Protein AF-A0A3Q4MZ03-F1 (afdb_monomer_lite)

InterPro domains:
  IPR036941 Receptor L-domain superfamily [G3DSA:3.80.20.20] (7-70)

Organism: Neolamprologus brichardi (NCBI:txid32507)

Sequence (74 aa):
MKALLFAVTVCDGTKNFLSTTGNSEIMYNLMKTRYNNCDIVMGNLEITMMDHTRDFSFLEVRLQTLRTTNQERV

pLDDT: mean 83.09, std 19.5, range [40.22, 97.94]

Radius of gyration: 16.67 Å; chains: 1; bounding box: 43×38×43 Å

Foldseek 3Di:
DDDPPPPAAEFEADDQAAPDDDAQVVRLVVLLVGQQSHQYYDDDHDDYRHDPPDDPVSNPHPPPPCPDVPPPPD

Secondary structure (DSSP, 8-state):
---------EEE-B--TT---SSHHHHHHHHHHHHTT-SEEESB----S--TT---GGGS--------S-S---

Structure (mmCIF, N/CA/C/O backbone):
data_AF-A0A3Q4MZ03-F1
#
_entry.id   AF-A0A3Q4MZ03-F1
#
loop_
_atom_site.group_PDB
_atom_site.id
_atom_site.type_symbol
_atom_site.label_atom_id
_atom_site.label_alt_id
_atom_site.label_comp_id
_atom_site.label_asym_id
_atom_site.label_entity_id
_atom_site.label_seq_id
_atom_site.pdbx_PDB_ins_code
_atom_site.Cartn_x
_atom_site.Cartn_y
_atom_site.Cartn_z
_atom_site.occupancy
_atom_site.B_iso_or_equiv
_atom_site.auth_seq_id
_atom_site.auth_comp_id
_atom_site.auth_asym_id
_atom_site.auth_atom_id
_atom_site.pdbx_PDB_model_num
ATOM 1 N N . MET A 1 1 ? -19.536 -7.263 30.915 1.00 40.22 1 MET A N 1
ATOM 2 C CA . MET A 1 1 ? -19.297 -6.105 30.030 1.00 40.22 1 MET A CA 1
ATOM 3 C C . MET A 1 1 ? -17.864 -6.188 29.513 1.00 40.22 1 MET A C 1
ATOM 5 O O . MET A 1 1 ? -16.956 -5.744 30.196 1.00 40.22 1 MET A O 1
ATOM 9 N N . LYS A 1 2 ? -17.628 -6.856 28.376 1.00 47.91 2 LYS A N 1
ATOM 10 C CA . LYS A 1 2 ? -16.332 -6.794 27.683 1.00 47.91 2 LYS A CA 1
ATOM 11 C C . LYS A 1 2 ? -16.464 -5.678 26.656 1.00 47.91 2 LYS A C 1
ATOM 13 O O . LYS A 1 2 ? -17.150 -5.867 25.659 1.00 47.91 2 LYS A O 1
ATOM 18 N N . 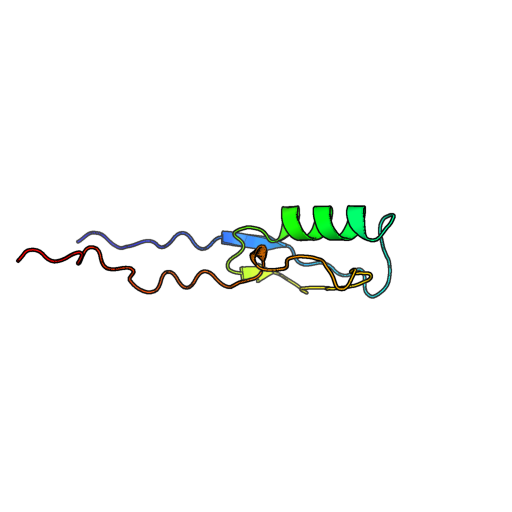ALA A 1 3 ? -15.896 -4.510 26.943 1.00 47.69 3 ALA A N 1
ATOM 19 C CA . ALA A 1 3 ? -15.717 -3.496 25.917 1.00 47.69 3 ALA A CA 1
ATOM 20 C C . ALA A 1 3 ? -14.790 -4.109 24.864 1.00 47.69 3 ALA A C 1
ATOM 22 O O . ALA A 1 3 ? -13.641 -4.440 25.159 1.00 47.69 3 ALA A O 1
ATOM 23 N N . LEU A 1 4 ? -15.326 -4.356 23.672 1.00 58.06 4 LEU A N 1
ATOM 24 C CA . LEU A 1 4 ? -14.537 -4.748 22.519 1.00 58.06 4 LEU A CA 1
ATOM 25 C C . LEU A 1 4 ? -13.726 -3.510 22.107 1.00 58.06 4 LEU A C 1
ATOM 27 O O . LEU A 1 4 ? -14.166 -2.699 21.299 1.00 58.06 4 LEU A O 1
ATOM 31 N N . LEU A 1 5 ? -12.572 -3.311 22.745 1.00 58.28 5 LEU A N 1
ATOM 32 C CA . LEU A 1 5 ? -11.565 -2.368 22.278 1.00 58.28 5 LEU A CA 1
ATOM 33 C C . LEU A 1 5 ? -10.957 -2.984 21.019 1.00 58.28 5 LEU A C 1
ATOM 35 O O . LEU A 1 5 ? -9.993 -3.744 21.087 1.00 58.28 5 LEU A O 1
ATOM 39 N N . PHE A 1 6 ? -11.579 -2.728 19.872 1.00 64.06 6 PHE A N 1
ATOM 40 C CA . PHE A 1 6 ? -10.942 -2.977 18.590 1.00 64.06 6 PHE A CA 1
ATOM 41 C C . PHE A 1 6 ? -9.679 -2.107 18.542 1.00 64.06 6 PHE A C 1
ATOM 43 O O . PHE A 1 6 ? -9.764 -0.880 18.536 1.00 64.06 6 PHE A O 1
ATOM 50 N N . ALA A 1 7 ? -8.506 -2.738 18.624 1.00 73.19 7 ALA A N 1
ATOM 51 C CA . ALA A 1 7 ? -7.236 -2.035 18.528 1.00 73.19 7 ALA A CA 1
ATOM 52 C C . ALA A 1 7 ? -7.052 -1.574 17.078 1.00 73.19 7 ALA A C 1
ATOM 54 O O . ALA A 1 7 ? -6.702 -2.373 16.212 1.00 73.19 7 ALA A O 1
ATOM 55 N N . VAL A 1 8 ? -7.349 -0.298 16.828 1.00 85.62 8 VAL A N 1
ATOM 56 C CA . VAL A 1 8 ? -7.131 0.359 15.537 1.00 85.62 8 VAL A CA 1
ATOM 57 C C . VAL A 1 8 ? -5.629 0.505 15.312 1.00 85.62 8 VAL A C 1
ATOM 59 O O . VAL A 1 8 ? -4.929 1.097 16.137 1.00 85.62 8 VAL A O 1
ATOM 62 N N . THR A 1 9 ? -5.136 -0.025 14.197 1.00 90.12 9 THR A N 1
ATOM 63 C CA . THR A 1 9 ? -3.730 0.084 13.799 1.00 90.12 9 THR A CA 1
ATOM 64 C C . THR A 1 9 ? -3.543 1.322 12.934 1.00 90.12 9 THR A C 1
ATOM 66 O O . THR A 1 9 ? -4.172 1.468 11.886 1.00 90.12 9 THR A O 1
ATOM 69 N N . VAL A 1 10 ? -2.671 2.221 13.378 1.00 92.75 10 VAL A N 1
ATOM 70 C CA . VAL A 1 10 ? -2.372 3.481 12.695 1.00 92.75 10 VAL A CA 1
ATOM 71 C C . VAL A 1 10 ? -0.964 3.416 12.112 1.00 92.75 10 VAL A C 1
ATOM 73 O O . VAL A 1 10 ? -0.045 2.973 12.800 1.00 92.75 10 VAL A O 1
ATOM 76 N N . CYS A 1 11 ? -0.784 3.870 10.873 1.00 95.81 11 CYS A N 1
ATOM 77 C CA . CYS A 1 11 ? 0.522 3.925 10.210 1.00 95.81 11 CYS A CA 1
ATOM 78 C C . CYS A 1 11 ? 0.764 5.301 9.604 1.00 95.81 11 CYS A C 1
ATOM 80 O O . CYS A 1 11 ? -0.172 5.994 9.204 1.00 95.81 11 CYS A O 1
ATOM 82 N N . ASP A 1 12 ? 2.030 5.680 9.489 1.00 97.94 12 ASP A N 1
ATOM 83 C CA . ASP A 1 12 ? 2.403 6.940 8.858 1.00 97.94 12 ASP A CA 1
ATOM 84 C C . ASP A 1 12 ? 2.224 6.883 7.335 1.00 97.94 12 ASP A C 1
ATOM 86 O O . ASP A 1 12 ? 2.517 5.881 6.675 1.00 97.94 12 ASP A O 1
ATOM 90 N N . GLY A 1 13 ? 1.751 7.989 6.767 1.00 97.12 13 GLY A N 1
ATOM 91 C CA . GLY A 1 13 ? 1.718 8.242 5.332 1.00 97.12 13 GLY A CA 1
ATOM 92 C C . GLY A 1 13 ? 3.056 8.749 4.787 1.00 97.12 13 GLY A C 1
ATOM 93 O O . GLY A 1 13 ? 4.047 8.882 5.508 1.00 97.12 13 GLY A O 1
ATOM 94 N N . THR A 1 14 ? 3.085 9.072 3.496 1.00 97.12 14 THR A N 1
ATOM 95 C CA . THR A 1 14 ? 4.269 9.622 2.815 1.00 97.12 14 THR A CA 1
ATOM 96 C C . THR A 1 14 ? 4.004 11.015 2.230 1.00 97.12 14 THR A C 1
ATOM 98 O O . THR A 1 14 ? 2.871 11.498 2.226 1.00 97.12 14 THR A O 1
ATOM 101 N N . LYS A 1 15 ? 5.074 11.707 1.812 1.00 97.25 15 LYS A N 1
ATOM 102 C CA . LYS A 1 15 ? 5.048 13.028 1.145 1.00 97.25 15 LYS A CA 1
ATOM 103 C C . LYS A 1 15 ? 6.097 13.088 0.026 1.00 97.25 15 LYS A C 1
ATOM 105 O O . LYS A 1 15 ? 6.86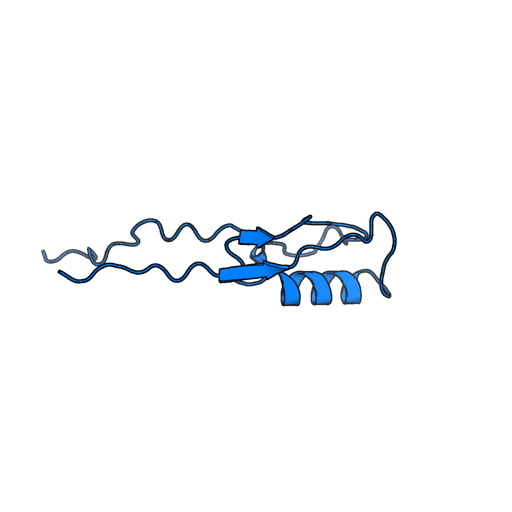9 14.043 -0.068 1.00 97.25 15 LYS A O 1
ATOM 110 N N . ASN A 1 16 ? 6.191 12.017 -0.754 1.00 94.88 16 ASN A N 1
ATOM 111 C CA . ASN A 1 16 ? 7.229 11.814 -1.762 1.00 94.88 16 ASN A CA 1
ATOM 112 C C . ASN A 1 16 ? 6.785 12.254 -3.163 1.00 94.88 16 ASN A C 1
ATOM 114 O O . ASN A 1 16 ? 7.634 12.368 -4.049 1.00 94.88 16 ASN A O 1
ATOM 118 N N . PHE A 1 17 ? 5.494 12.540 -3.375 1.00 95.31 17 PHE A N 1
ATOM 119 C CA . PHE A 1 17 ? 4.942 12.877 -4.691 1.00 95.31 17 PHE A CA 1
ATOM 120 C C . PHE A 1 17 ? 5.308 11.803 -5.736 1.00 95.31 17 PHE A C 1
ATOM 122 O O . PHE A 1 17 ? 4.860 10.666 -5.629 1.00 95.31 17 PHE A O 1
ATOM 129 N N . LEU A 1 18 ? 6.133 12.141 -6.735 1.00 94.88 18 LEU A N 1
ATOM 130 C CA . LEU A 1 18 ? 6.621 11.222 -7.774 1.00 94.88 18 LEU A CA 1
ATOM 131 C C . LEU A 1 18 ? 8.068 10.752 -7.542 1.00 94.88 18 LEU A C 1
ATOM 133 O O . LEU A 1 18 ? 8.625 10.052 -8.384 1.00 94.88 18 LEU A O 1
ATOM 137 N N . SER A 1 19 ? 8.694 11.142 -6.427 1.00 94.44 19 SER A N 1
ATOM 138 C CA . SER A 1 19 ? 10.033 10.677 -6.062 1.00 94.44 19 SER A CA 1
ATOM 139 C C . SER A 1 19 ? 9.984 9.224 -5.601 1.00 94.44 19 SER A C 1
ATOM 141 O O . SER A 1 19 ? 9.148 8.863 -4.770 1.00 94.44 19 SER A O 1
ATOM 143 N N . THR A 1 20 ? 10.887 8.386 -6.117 1.00 91.56 20 THR A N 1
ATOM 144 C CA . THR A 1 20 ? 10.852 6.942 -5.869 1.00 91.56 20 THR A CA 1
ATOM 145 C C . THR A 1 20 ? 12.161 6.372 -5.360 1.00 91.56 20 THR A C 1
ATOM 147 O O . THR A 1 20 ? 13.241 6.726 -5.823 1.00 91.56 20 THR A O 1
ATOM 150 N N . THR A 1 21 ? 12.059 5.428 -4.427 1.00 89.62 21 THR A N 1
ATOM 151 C CA . THR A 1 21 ? 13.200 4.685 -3.896 1.00 89.62 21 THR A CA 1
ATOM 152 C C . THR A 1 21 ? 13.409 3.397 -4.688 1.00 89.62 21 THR A C 1
ATOM 154 O O . THR A 1 21 ? 12.633 2.453 -4.563 1.00 89.62 21 THR A O 1
ATOM 157 N N . GLY A 1 22 ? 14.487 3.342 -5.469 1.00 92.69 22 GLY A N 1
ATOM 158 C CA . GLY A 1 22 ? 14.879 2.138 -6.202 1.00 92.69 22 GLY A CA 1
ATOM 159 C C . GLY A 1 22 ? 13.953 1.811 -7.376 1.00 92.69 22 GLY A C 1
ATOM 160 O O . GLY A 1 22 ? 13.508 2.701 -8.096 1.00 92.69 22 GLY A O 1
ATOM 161 N N . ASN A 1 23 ? 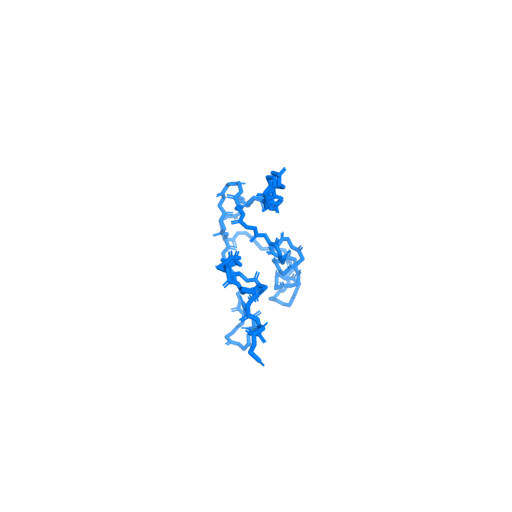13.712 0.518 -7.594 1.00 94.06 23 ASN A N 1
ATOM 162 C CA . ASN A 1 23 ? 12.862 0.008 -8.671 1.00 94.06 23 ASN A CA 1
ATOM 163 C C . ASN A 1 23 ? 11.435 -0.314 -8.173 1.00 94.06 23 ASN A C 1
ATOM 165 O O . ASN A 1 23 ? 11.137 -0.212 -6.983 1.00 94.06 23 ASN A O 1
ATOM 169 N N . SER A 1 24 ? 10.554 -0.734 -9.089 1.00 95.12 24 SER A N 1
ATOM 170 C CA . SER A 1 24 ? 9.148 -1.042 -8.775 1.00 95.12 24 SER A CA 1
ATOM 171 C C . SER A 1 24 ? 8.979 -2.149 -7.721 1.00 95.12 24 SER A C 1
ATOM 173 O O . SER A 1 24 ? 8.071 -2.088 -6.896 1.00 95.12 24 SER A O 1
ATOM 175 N N . GLU A 1 25 ? 9.874 -3.140 -7.688 1.00 95.75 25 GLU A N 1
ATOM 176 C CA . GLU A 1 25 ? 9.836 -4.214 -6.689 1.00 95.75 25 GLU A CA 1
ATOM 177 C C . GLU A 1 25 ? 10.173 -3.705 -5.284 1.00 95.75 25 GLU A C 1
ATOM 179 O O . GLU A 1 25 ? 9.471 -4.018 -4.320 1.00 95.75 25 GLU A O 1
ATOM 184 N N . ILE A 1 26 ? 11.213 -2.876 -5.168 1.00 96.12 26 ILE A N 1
ATOM 185 C CA . ILE A 1 26 ? 11.589 -2.235 -3.904 1.00 96.12 26 ILE A CA 1
ATOM 186 C C . ILE A 1 26 ? 10.449 -1.331 -3.426 1.00 96.12 26 ILE A C 1
ATOM 188 O O . ILE A 1 26 ? 10.066 -1.401 -2.257 1.00 96.12 26 ILE A O 1
ATOM 192 N N . MET A 1 27 ? 9.863 -0.540 -4.329 1.00 96.12 27 MET A N 1
ATOM 193 C CA . MET A 1 27 ? 8.739 0.336 -4.003 1.00 96.12 27 MET A CA 1
ATOM 194 C C . MET A 1 27 ? 7.522 -0.455 -3.498 1.00 96.12 27 MET A C 1
ATOM 196 O O . MET A 1 27 ? 6.957 -0.118 -2.455 1.00 96.12 27 MET A O 1
ATOM 200 N N . TYR A 1 28 ? 7.164 -1.547 -4.1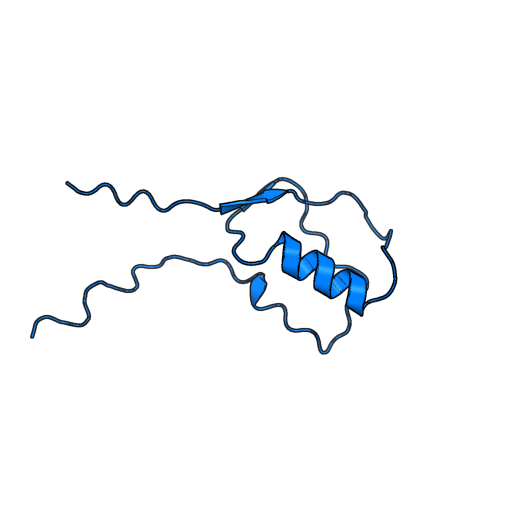79 1.00 97.06 28 TYR A N 1
ATOM 201 C CA . TYR A 1 28 ? 6.090 -2.445 -3.754 1.00 97.06 28 TYR A CA 1
ATOM 202 C C . TYR A 1 28 ? 6.340 -3.021 -2.354 1.00 97.06 28 TYR A C 1
ATOM 204 O O . TYR A 1 28 ? 5.463 -2.959 -1.492 1.00 97.06 28 TYR A O 1
ATOM 212 N N . ASN A 1 29 ? 7.544 -3.536 -2.094 1.00 97.00 29 ASN A N 1
ATOM 213 C CA . ASN A 1 29 ? 7.885 -4.136 -0.802 1.00 97.00 29 ASN A CA 1
ATOM 214 C C . ASN A 1 29 ? 7.871 -3.108 0.341 1.00 97.00 29 ASN A C 1
ATOM 216 O O . ASN A 1 29 ? 7.390 -3.414 1.436 1.00 97.00 29 ASN A O 1
ATOM 220 N N . LEU A 1 30 ? 8.344 -1.882 0.090 1.00 96.94 30 LEU A N 1
ATOM 221 C CA . LEU A 1 30 ? 8.274 -0.779 1.053 1.00 96.94 30 LEU A CA 1
ATOM 222 C C . LEU A 1 30 ? 6.824 -0.400 1.366 1.00 96.94 30 LEU A C 1
ATOM 224 O O . LEU A 1 30 ? 6.468 -0.238 2.535 1.00 96.94 30 LEU A O 1
ATOM 228 N N . MET A 1 31 ? 5.985 -0.287 0.337 1.00 96.94 31 MET A N 1
ATOM 229 C CA . MET A 1 31 ? 4.569 0.032 0.490 1.00 96.94 31 MET A CA 1
ATOM 230 C C . MET A 1 31 ? 3.825 -1.065 1.261 1.00 96.94 31 MET A C 1
ATOM 232 O O . MET A 1 31 ? 3.119 -0.766 2.224 1.00 96.94 31 MET A O 1
ATOM 236 N N . LYS A 1 32 ? 4.036 -2.333 0.889 1.00 97.31 32 LYS A N 1
ATOM 237 C CA . LYS A 1 32 ? 3.451 -3.490 1.573 1.00 97.31 32 LYS A CA 1
ATOM 238 C C . LYS A 1 32 ? 3.865 -3.533 3.036 1.00 97.31 32 LYS A C 1
ATOM 240 O O . LYS A 1 32 ? 3.017 -3.681 3.902 1.00 97.31 32 LYS A O 1
ATOM 245 N N . THR A 1 33 ? 5.147 -3.346 3.329 1.00 97.25 33 THR A N 1
ATOM 246 C CA . THR A 1 33 ? 5.643 -3.340 4.714 1.00 97.25 33 THR A CA 1
ATOM 247 C C . THR A 1 33 ? 5.008 -2.223 5.539 1.00 97.25 33 THR A C 1
ATOM 249 O O . THR A 1 33 ? 4.666 -2.443 6.697 1.00 97.25 33 THR A O 1
ATOM 252 N N . ARG A 1 34 ? 4.827 -1.035 4.949 1.00 96.69 34 ARG A N 1
ATOM 253 C CA . ARG A 1 34 ? 4.277 0.130 5.650 1.00 96.69 34 ARG A CA 1
ATOM 254 C C . ARG A 1 34 ? 2.781 0.013 5.936 1.00 96.69 34 ARG A C 1
ATOM 256 O O . ARG A 1 34 ? 2.355 0.418 7.010 1.00 96.69 34 ARG A O 1
ATOM 263 N N . TYR A 1 35 ? 1.998 -0.493 4.983 1.00 97.12 35 TYR A N 1
ATOM 264 C CA . TYR A 1 35 ? 0.534 -0.444 5.066 1.00 97.12 35 TYR A CA 1
ATOM 265 C C . TYR A 1 35 ? -0.133 -1.794 5.338 1.00 97.12 35 TYR A C 1
ATOM 267 O O . TYR A 1 35 ? -1.344 -1.843 5.526 1.00 97.12 35 TYR A O 1
ATOM 275 N N . ASN A 1 36 ? 0.623 -2.892 5.400 1.00 95.31 36 ASN A N 1
ATOM 276 C CA . ASN A 1 36 ? 0.061 -4.183 5.778 1.00 95.31 36 ASN A CA 1
ATOM 277 C C . ASN A 1 36 ? -0.508 -4.140 7.204 1.00 95.31 36 ASN A C 1
ATOM 279 O O . ASN A 1 36 ? 0.194 -3.788 8.151 1.00 95.31 36 ASN A O 1
ATOM 283 N N . ASN A 1 37 ? -1.768 -4.560 7.345 1.00 90.88 37 ASN A N 1
ATOM 284 C CA . ASN A 1 37 ? -2.558 -4.468 8.579 1.00 90.88 37 ASN A CA 1
ATOM 285 C C . ASN A 1 37 ? -2.788 -3.034 9.084 1.00 90.88 37 ASN A C 1
ATOM 287 O O . ASN A 1 37 ? -3.051 -2.853 10.273 1.00 90.88 37 ASN A O 1
ATOM 291 N N . CYS A 1 38 ? -2.705 -2.033 8.207 1.00 93.31 38 CYS A N 1
ATOM 292 C CA . CYS A 1 38 ? -3.011 -0.657 8.561 1.00 93.31 38 CYS A CA 1
ATOM 293 C C . CYS A 1 38 ? -4.509 -0.369 8.460 1.00 93.31 38 CYS A C 1
ATOM 295 O O . CYS A 1 38 ? -5.099 -0.568 7.400 1.00 93.31 38 CYS A O 1
ATOM 297 N N . ASP A 1 39 ? -5.109 0.148 9.530 1.00 91.94 39 ASP A N 1
ATOM 298 C CA . ASP A 1 39 ? -6.521 0.540 9.531 1.00 91.94 39 ASP A CA 1
ATOM 299 C C . ASP A 1 39 ? -6.679 2.040 9.221 1.00 91.94 39 ASP A C 1
ATOM 301 O O . ASP A 1 39 ? -7.626 2.441 8.545 1.00 91.94 39 ASP A O 1
ATOM 305 N N . ILE A 1 40 ? -5.741 2.878 9.686 1.00 92.50 40 ILE A N 1
ATOM 306 C 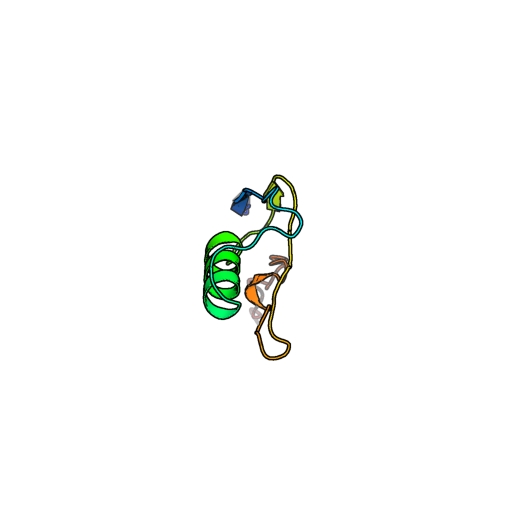CA . ILE A 1 40 ? -5.734 4.329 9.444 1.00 92.50 40 ILE A CA 1
ATOM 307 C C . ILE A 1 40 ? -4.342 4.784 9.006 1.00 92.50 40 ILE A C 1
ATOM 309 O O . ILE A 1 40 ? -3.361 4.593 9.722 1.00 92.50 40 ILE A O 1
ATOM 313 N N . VAL A 1 41 ? -4.270 5.467 7.864 1.00 96.44 41 VAL A N 1
ATOM 314 C CA . VAL A 1 41 ? -3.048 6.134 7.404 1.00 96.44 41 VAL A CA 1
ATOM 315 C C . VAL A 1 41 ? -3.062 7.595 7.843 1.00 96.44 41 VAL A C 1
ATOM 317 O O . VAL A 1 41 ? -3.929 8.369 7.438 1.00 96.44 41 VAL A O 1
ATOM 320 N N . MET A 1 42 ? -2.077 7.989 8.645 1.00 97.06 42 MET A N 1
ATOM 321 C CA . MET A 1 42 ? -1.865 9.377 9.050 1.00 97.06 42 MET A CA 1
ATOM 322 C C . MET A 1 42 ? -0.981 10.087 8.028 1.00 97.06 42 MET A C 1
ATOM 324 O O . MET A 1 42 ? 0.240 9.948 8.034 1.00 97.06 42 MET A O 1
ATOM 328 N N . GLY A 1 43 ? -1.597 10.863 7.139 1.00 96.69 43 GLY A N 1
ATOM 329 C CA . GLY A 1 43 ? -0.919 11.551 6.038 1.00 96.69 43 GLY A CA 1
ATOM 330 C C . GLY A 1 43 ? -1.477 11.109 4.689 1.00 96.69 43 GLY A C 1
ATOM 331 O O . GLY A 1 43 ? -2.675 10.866 4.577 1.00 96.69 43 GLY A O 1
ATOM 332 N N . ASN A 1 44 ? -0.619 11.005 3.670 1.00 97.19 44 ASN A N 1
ATOM 333 C CA . ASN A 1 44 ? -1.042 10.580 2.337 1.00 97.19 44 ASN A CA 1
ATOM 334 C C . ASN A 1 44 ? -0.712 9.102 2.102 1.00 97.19 44 ASN A C 1
ATOM 336 O O . ASN A 1 44 ? 0.380 8.638 2.440 1.00 97.19 44 ASN A O 1
ATOM 340 N N . LEU A 1 45 ? -1.640 8.389 1.466 1.00 96.81 45 LEU A N 1
ATOM 341 C CA . LEU A 1 45 ? -1.367 7.116 0.808 1.00 96.81 45 LEU A CA 1
ATOM 342 C C . LEU A 1 45 ? -0.925 7.414 -0.630 1.00 96.81 45 LEU A C 1
ATOM 344 O O . LEU A 1 45 ? -1.747 7.773 -1.470 1.00 96.81 45 LEU A O 1
ATOM 348 N N . GLU A 1 46 ? 0.370 7.294 -0.912 1.00 96.50 46 GLU A N 1
ATOM 349 C CA . GLU A 1 46 ? 0.924 7.531 -2.249 1.00 96.50 46 GLU A CA 1
ATOM 350 C C . GLU A 1 46 ? 1.220 6.190 -2.937 1.00 96.50 46 GLU A C 1
ATOM 352 O O . GLU A 1 46 ? 2.057 5.415 -2.476 1.00 96.50 46 GLU A O 1
ATOM 357 N N . ILE A 1 47 ? 0.530 5.915 -4.048 1.00 95.50 47 ILE A N 1
ATOM 358 C CA . ILE A 1 47 ? 0.711 4.700 -4.855 1.00 95.50 47 ILE A CA 1
ATOM 359 C C . ILE A 1 47 ? 1.347 5.104 -6.186 1.00 95.50 47 ILE A C 1
ATOM 361 O O . ILE A 1 47 ? 0.667 5.618 -7.072 1.00 95.50 47 ILE A O 1
ATOM 365 N N . THR A 1 48 ? 2.660 4.913 -6.326 1.00 93.81 48 THR A N 1
ATOM 366 C CA . THR A 1 48 ? 3.430 5.358 -7.501 1.00 93.81 48 THR A CA 1
ATOM 367 C C . THR A 1 48 ? 4.417 4.289 -7.973 1.00 93.81 48 THR A C 1
ATOM 369 O O . THR A 1 48 ? 4.817 3.420 -7.201 1.00 93.81 48 THR A O 1
ATOM 372 N N . MET A 1 49 ? 4.803 4.335 -9.259 1.00 92.75 49 MET A N 1
ATOM 373 C CA . MET A 1 49 ? 5.792 3.426 -9.879 1.00 92.75 49 MET A CA 1
ATOM 374 C C . MET A 1 49 ? 5.522 1.925 -9.638 1.00 92.75 49 MET A C 1
ATOM 376 O O . MET A 1 49 ? 6.443 1.125 -9.450 1.00 92.75 49 MET A O 1
ATOM 380 N N . MET A 1 50 ? 4.247 1.537 -9.646 1.00 93.19 50 MET A N 1
ATOM 381 C CA . MET A 1 50 ? 3.813 0.157 -9.440 1.00 93.19 50 MET A CA 1
ATOM 382 C C . MET A 1 50 ? 3.667 -0.598 -10.755 1.00 93.19 50 MET A C 1
ATOM 384 O O . MET A 1 50 ? 3.193 -0.048 -11.746 1.00 93.19 50 MET A O 1
ATOM 388 N N . ASP A 1 51 ? 4.026 -1.878 -10.730 1.00 93.75 51 ASP A N 1
ATOM 389 C CA . ASP A 1 51 ? 3.741 -2.798 -11.823 1.00 93.75 51 ASP A CA 1
ATOM 390 C C . ASP A 1 51 ? 2.292 -3.318 -11.745 1.00 93.75 51 ASP A C 1
ATOM 392 O O . ASP A 1 51 ? 1.741 -3.529 -10.664 1.00 93.75 51 ASP A O 1
ATOM 396 N N . HIS A 1 52 ? 1.680 -3.551 -12.903 1.00 92.88 52 HIS A N 1
ATOM 397 C CA . HIS A 1 52 ? 0.276 -3.936 -13.079 1.00 92.88 52 HIS A CA 1
ATOM 398 C C . HIS A 1 52 ? -0.063 -5.338 -12.547 1.00 92.88 52 HIS A C 1
ATOM 400 O O . HIS A 1 52 ? -1.233 -5.676 -12.396 1.00 92.88 52 HIS A O 1
ATOM 406 N N . THR A 1 53 ? 0.950 -6.153 -12.257 1.00 95.38 53 THR A N 1
ATOM 407 C CA . THR A 1 53 ? 0.809 -7.529 -11.754 1.00 95.38 53 THR A CA 1
ATOM 408 C C . THR A 1 53 ? 0.844 -7.631 -10.225 1.00 95.38 53 THR A C 1
ATOM 410 O O . THR A 1 53 ? 0.728 -8.727 -9.676 1.00 95.38 53 THR A O 1
ATOM 413 N N . ARG A 1 54 ? 1.041 -6.511 -9.516 1.00 95.81 54 ARG A N 1
ATOM 414 C CA . ARG A 1 54 ? 1.227 -6.501 -8.059 1.00 95.81 54 ARG A CA 1
ATOM 415 C C . ARG A 1 54 ? -0.092 -6.670 -7.309 1.00 95.81 54 ARG A C 1
ATOM 417 O O . ARG A 1 54 ? -1.109 -6.084 -7.662 1.00 95.81 54 ARG A O 1
ATOM 424 N N . ASP A 1 55 ? -0.036 -7.432 -6.220 1.00 96.25 55 ASP A N 1
ATOM 425 C CA . ASP A 1 55 ? -1.170 -7.636 -5.322 1.00 96.25 55 ASP A CA 1
ATOM 426 C C . ASP A 1 55 ? -1.229 -6.543 -4.242 1.00 96.25 55 ASP A C 1
ATOM 428 O O . ASP A 1 55 ? -0.322 -6.437 -3.407 1.00 96.25 55 ASP A O 1
ATOM 432 N N . PHE A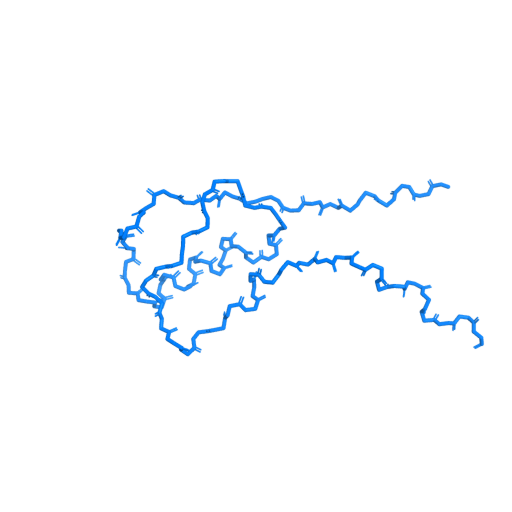 1 56 ? -2.312 -5.764 -4.255 1.00 96.06 56 PHE A N 1
ATOM 433 C CA . PHE A 1 56 ? -2.606 -4.683 -3.310 1.00 96.06 56 PHE A CA 1
ATOM 434 C C . PHE A 1 56 ? -3.619 -5.067 -2.224 1.00 96.06 56 PHE A C 1
ATOM 436 O O . PHE A 1 56 ? -4.082 -4.185 -1.504 1.00 96.06 56 PHE A O 1
ATOM 443 N N . SER A 1 57 ? -3.935 -6.355 -2.054 1.00 94.88 57 SER A N 1
ATOM 444 C CA . SER A 1 57 ? -4.854 -6.852 -1.013 1.00 94.88 57 SER A CA 1
ATOM 445 C C . SER A 1 57 ? -4.507 -6.371 0.404 1.00 94.88 57 SER A C 1
ATOM 447 O O . SER A 1 57 ? -5.383 -6.204 1.244 1.00 94.88 57 SER A O 1
ATOM 449 N N . PHE A 1 58 ? -3.236 -6.056 0.671 1.00 94.69 58 PHE A N 1
ATOM 450 C CA . PHE A 1 58 ? -2.785 -5.490 1.948 1.00 94.69 58 PHE A CA 1
ATOM 451 C C . PHE A 1 58 ? -3.328 -4.079 2.250 1.00 94.69 58 PHE A C 1
ATOM 453 O O . PHE A 1 58 ? -3.198 -3.629 3.386 1.00 94.69 58 PHE A O 1
ATOM 460 N N . LEU A 1 59 ? -3.894 -3.379 1.258 1.00 95.06 59 LEU A N 1
ATOM 461 C CA . LEU A 1 59 ? -4.568 -2.083 1.418 1.00 95.06 59 LEU A CA 1
ATOM 462 C C . LEU A 1 59 ? -6.063 -2.216 1.703 1.00 95.06 59 LEU A C 1
ATOM 464 O O . LEU A 1 59 ? -6.722 -1.207 1.961 1.00 95.06 59 LEU A O 1
ATOM 468 N N . GLU A 1 60 ? -6.620 -3.422 1.610 1.00 90.81 60 GLU A N 1
ATOM 469 C CA . GLU A 1 60 ? -8.023 -3.628 1.932 1.00 90.81 60 GLU A CA 1
ATOM 470 C C . GLU A 1 60 ? -8.262 -3.272 3.399 1.00 90.81 60 GLU A C 1
ATOM 472 O O . GLU A 1 60 ? -7.636 -3.813 4.314 1.00 90.81 60 GLU A O 1
ATOM 477 N N . VAL A 1 61 ? -9.196 -2.345 3.621 1.00 74.00 61 VAL A N 1
ATOM 478 C CA . VAL A 1 61 ? -9.603 -1.957 4.968 1.00 74.00 61 VAL A CA 1
ATOM 479 C C . VAL A 1 61 ? -10.180 -3.186 5.647 1.00 74.00 61 VAL A C 1
ATOM 481 O O . VAL A 1 61 ? -11.213 -3.723 5.232 1.00 74.00 61 VAL A O 1
ATOM 484 N N . ARG A 1 62 ? -9.544 -3.609 6.741 1.00 71.19 62 ARG A N 1
ATOM 485 C CA . ARG A 1 62 ? -10.122 -4.613 7.626 1.00 71.19 62 ARG A CA 1
ATOM 486 C C . ARG A 1 62 ? -11.269 -3.967 8.379 1.00 71.19 62 ARG A C 1
ATOM 488 O O . ARG A 1 62 ? -11.147 -3.564 9.532 1.00 71.19 62 ARG A O 1
ATOM 495 N N . LEU A 1 63 ? -12.436 -3.940 7.749 1.00 61.19 63 LEU A N 1
ATOM 496 C CA . LEU A 1 63 ? -13.660 -3.935 8.518 1.00 61.19 63 LEU A CA 1
ATOM 497 C C . LEU A 1 63 ? -13.635 -5.247 9.301 1.00 61.19 63 LEU A C 1
ATOM 499 O O . LEU A 1 63 ? -13.980 -6.309 8.777 1.00 61.19 63 LEU A O 1
ATOM 503 N N . GLN A 1 64 ? -13.276 -5.176 10.583 1.00 58.00 64 GLN A N 1
ATOM 504 C CA . GLN A 1 64 ? -13.797 -6.096 11.589 1.00 58.00 64 GLN A CA 1
ATOM 505 C C . GLN A 1 64 ? -15.316 -5.879 11.681 1.00 58.00 64 GLN A C 1
ATOM 507 O O . GLN A 1 64 ? -15.878 -5.595 12.734 1.00 58.00 64 GLN A O 1
ATOM 512 N N . THR A 1 65 ? -16.014 -6.020 10.553 1.00 48.44 65 THR A N 1
ATOM 513 C CA . THR A 1 65 ? -17.383 -6.485 10.538 1.00 48.44 65 THR A CA 1
ATOM 514 C C . THR A 1 65 ? -17.306 -7.734 11.371 1.00 48.44 65 THR A C 1
ATOM 516 O O . THR A 1 65 ? -16.572 -8.643 10.995 1.00 48.44 65 THR A O 1
ATOM 519 N N . LEU A 1 66 ? -17.904 -7.699 12.556 1.00 46.44 66 LEU A N 1
ATOM 520 C CA . LEU A 1 66 ? -18.723 -8.763 13.109 1.00 46.44 66 LEU A CA 1
ATOM 521 C C . LEU A 1 66 ? -18.679 -10.059 12.268 1.00 46.44 66 LEU A C 1
ATOM 523 O O . LEU A 1 66 ? -19.705 -10.510 11.772 1.00 46.44 66 LEU A O 1
ATOM 527 N N . ARG A 1 67 ? -17.515 -10.715 12.141 1.00 48.38 67 ARG A N 1
ATOM 528 C CA . ARG A 1 67 ? -17.394 -12.153 11.918 1.00 48.38 67 ARG A CA 1
ATOM 529 C C . ARG A 1 67 ? -17.697 -12.720 13.280 1.00 48.38 67 ARG A C 1
ATOM 531 O O . ARG A 1 67 ? -16.823 -13.052 14.074 1.00 48.38 67 ARG A O 1
ATOM 538 N N . THR A 1 68 ? -18.977 -12.558 13.578 1.00 47.72 68 THR A N 1
ATOM 539 C CA . THR A 1 68 ? -19.785 -13.334 14.467 1.00 47.72 68 THR A CA 1
ATOM 540 C C . THR A 1 68 ? -18.976 -14.456 15.101 1.00 47.72 68 THR A C 1
ATOM 542 O O . THR A 1 68 ? -18.740 -15.509 14.522 1.00 47.72 68 THR A O 1
ATOM 545 N N . THR A 1 69 ? -18.741 -14.307 16.395 1.00 46.59 69 THR A N 1
ATOM 546 C CA . THR A 1 69 ? -18.848 -15.403 17.364 1.00 46.59 69 THR A CA 1
ATOM 547 C C . THR A 1 69 ? -20.253 -16.050 17.366 1.00 46.59 69 THR A C 1
ATOM 549 O O . THR A 1 69 ? -20.718 -16.521 18.396 1.00 46.59 69 THR A O 1
ATOM 552 N N . ASN A 1 70 ? -20.927 -16.071 16.213 1.00 47.56 70 ASN A N 1
ATOM 553 C CA . ASN A 1 70 ? -22.137 -16.805 15.887 1.00 47.56 70 ASN A CA 1
ATOM 554 C C . ASN A 1 70 ? -21.821 -17.664 14.648 1.00 47.56 70 ASN A C 1
ATOM 556 O O . ASN A 1 70 ? -22.508 -17.580 13.638 1.00 47.56 70 ASN A O 1
ATOM 560 N N . GLN A 1 71 ? -20.758 -18.474 14.718 1.00 48.47 71 GLN A N 1
ATOM 561 C CA . GLN A 1 71 ? -20.952 -19.851 14.275 1.00 48.47 71 GLN A CA 1
ATOM 562 C C . GLN A 1 71 ? -21.920 -20.425 15.310 1.00 48.47 71 GLN A C 1
ATOM 564 O O . GLN A 1 71 ? -21.623 -20.460 16.507 1.00 48.47 71 GLN A O 1
ATOM 569 N N . GLU A 1 72 ? -23.135 -20.656 14.848 1.00 47.00 72 GLU A N 1
ATOM 570 C CA . GLU A 1 72 ? -24.336 -20.881 15.629 1.00 47.00 72 GLU A CA 1
ATOM 571 C C . GLU A 1 72 ? -24.138 -21.959 16.699 1.00 47.00 72 GLU A C 1
ATOM 573 O O . GLU A 1 72 ? -23.761 -23.094 16.425 1.00 47.00 72 GLU A O 1
ATOM 578 N N . ARG A 1 73 ? -24.459 -21.590 17.944 1.00 44.09 73 ARG A N 1
ATOM 579 C CA . ARG A 1 73 ? -25.171 -22.500 18.835 1.00 44.09 73 ARG A CA 1
ATOM 580 C C . ARG A 1 73 ? -26.554 -22.735 18.223 1.00 44.09 73 ARG A C 1
ATOM 582 O O . ARG A 1 73 ? -27.470 -21.969 18.514 1.00 44.09 73 ARG A O 1
ATOM 589 N N . VAL A 1 74 ? -26.656 -23.763 17.387 1.00 44.03 74 VAL A N 1
ATOM 590 C CA . VAL A 1 74 ? -27.831 -24.632 17.235 1.00 44.03 74 VAL A CA 1
ATOM 591 C C . VAL A 1 74 ? -27.308 -26.059 17.244 1.00 44.03 74 VAL A C 1
ATOM 593 O O . VAL A 1 74 ? -26.358 -26.332 16.480 1.00 44.03 74 VAL A O 1
#